Protein AF-A0A9E3MRI2-F1 (afdb_monomer_lite)

pLDDT: mean 82.11, std 16.27, range [45.34, 98.38]

Foldseek 3Di:
DDDDDDDDDDDDPDPDPPDPPPDDDDDDDDDDDDDDDDPPDDLVVQLVCCCPPVVDDSVRSD

Sequence (62 aa):
MGRVTSPAPVEIERTESAEEVFAVPEPDVPWVTIVHNDPVNLMSYVTYVFQSYFGYSKDKAT

Secondary structure (DSSP, 8-state):
---PPPPPPP------------PPP-PPPPPPP-----SSS-HHHHHHHHHHHH---GGG--

Structure (mmCIF, N/CA/C/O backbone):
data_AF-A0A9E3MRI2-F1
#
_entry.id   AF-A0A9E3MRI2-F1
#
loop_
_atom_site.group_PDB
_atom_site.id
_atom_site.type_symbol
_atom_site.label_atom_id
_atom_site.label_alt_id
_atom_site.label_comp_id
_atom_site.label_asym_id
_atom_site.label_entity_id
_atom_site.label_seq_id
_atom_site.pdbx_PDB_ins_code
_atom_site.Cartn_x
_atom_site.Cartn_y
_atom_site.Cartn_z
_atom_site.occupancy
_atom_site.B_iso_or_equiv
_atom_site.auth_seq_id
_atom_site.auth_comp_id
_atom_site.auth_asym_id
_atom_site.auth_atom_id
_a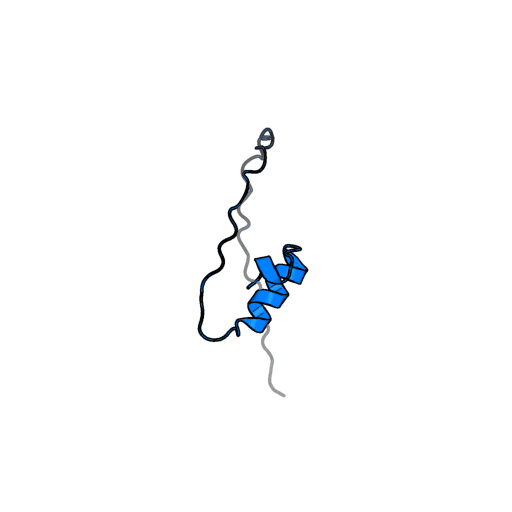tom_site.pdbx_PDB_model_num
ATOM 1 N N . MET A 1 1 ? 39.411 42.034 4.930 1.00 45.34 1 MET A N 1
ATOM 2 C CA . MET A 1 1 ? 38.557 41.869 6.127 1.00 45.34 1 MET A CA 1
ATOM 3 C C . MET A 1 1 ? 37.205 42.529 5.871 1.00 45.34 1 MET A C 1
ATOM 5 O O . MET A 1 1 ? 37.104 43.742 5.995 1.00 45.34 1 MET A O 1
ATOM 9 N N . GLY A 1 2 ? 36.200 41.763 5.435 1.00 49.50 2 GLY A N 1
ATOM 10 C CA . GLY A 1 2 ? 34.835 42.266 5.230 1.00 49.50 2 GLY A CA 1
ATOM 11 C C . GLY A 1 2 ? 34.055 42.249 6.544 1.00 49.50 2 GLY A C 1
ATOM 12 O O . GLY A 1 2 ? 34.059 41.242 7.247 1.00 49.50 2 GLY A O 1
ATOM 13 N N . ARG A 1 3 ? 33.437 43.374 6.905 1.00 57.56 3 ARG A N 1
ATOM 14 C CA . ARG A 1 3 ? 32.654 43.538 8.135 1.00 57.56 3 ARG A CA 1
ATOM 15 C C . ARG A 1 3 ? 31.291 42.864 7.947 1.00 57.56 3 ARG A C 1
ATOM 17 O O . ARG A 1 3 ? 30.496 43.330 7.141 1.00 57.56 3 ARG A O 1
ATOM 24 N N . VAL A 1 4 ? 31.031 41.776 8.670 1.00 58.53 4 VAL A N 1
ATOM 25 C CA . VAL A 1 4 ? 29.701 41.151 8.733 1.00 58.53 4 VAL A CA 1
ATOM 26 C C . VAL A 1 4 ? 28.841 41.973 9.693 1.00 58.53 4 VAL A C 1
ATOM 28 O O . VAL A 1 4 ? 29.187 42.125 10.863 1.00 58.53 4 VAL A O 1
ATOM 31 N N . THR A 1 5 ? 27.746 42.545 9.202 1.00 62.94 5 THR A N 1
ATOM 32 C CA . THR A 1 5 ? 26.722 43.197 10.029 1.00 62.94 5 THR A CA 1
ATOM 33 C C . THR A 1 5 ? 25.662 42.172 10.421 1.00 62.94 5 THR A C 1
ATOM 35 O O . THR A 1 5 ? 25.048 41.566 9.545 1.00 62.94 5 THR A O 1
ATOM 38 N N . SER A 1 6 ? 25.448 41.976 11.724 1.00 63.88 6 SER A N 1
ATOM 39 C CA . SER A 1 6 ? 24.347 41.157 12.251 1.00 63.88 6 SER A CA 1
ATOM 40 C C . SER A 1 6 ? 23.007 41.864 12.012 1.00 63.88 6 SER A C 1
ATOM 42 O O . SER A 1 6 ? 22.938 43.070 12.265 1.00 63.88 6 SER A O 1
ATOM 44 N N . PRO A 1 7 ? 21.939 41.172 11.571 1.00 66.88 7 PRO A N 1
ATOM 45 C CA . PRO A 1 7 ? 20.606 41.763 11.570 1.00 66.88 7 PRO A CA 1
ATOM 46 C C . PRO A 1 7 ? 20.123 41.983 13.015 1.00 66.88 7 PRO A C 1
ATOM 48 O O . PRO A 1 7 ? 20.508 41.246 13.927 1.00 66.88 7 PRO A O 1
ATOM 51 N N . ALA A 1 8 ? 19.323 43.032 13.219 1.00 63.69 8 ALA A N 1
ATOM 52 C CA . ALA A 1 8 ? 18.714 43.369 14.505 1.00 63.69 8 ALA A CA 1
ATOM 53 C C . ALA A 1 8 ? 17.571 42.389 14.854 1.00 63.69 8 ALA A C 1
ATOM 55 O O . ALA A 1 8 ? 16.952 41.847 13.933 1.00 63.69 8 ALA A O 1
ATOM 56 N N . PRO A 1 9 ? 17.266 42.155 16.146 1.00 64.50 9 PRO A N 1
ATOM 57 C CA . PRO A 1 9 ? 16.188 41.254 16.539 1.00 64.50 9 PRO A CA 1
ATOM 58 C C . PRO A 1 9 ? 14.840 41.854 16.129 1.00 64.50 9 PRO A C 1
ATOM 60 O O . PRO A 1 9 ? 14.546 42.999 16.464 1.00 64.50 9 PRO A O 1
ATOM 63 N N . VAL A 1 10 ? 14.027 41.087 15.406 1.00 70.31 10 VAL A N 1
ATOM 64 C CA . VAL A 1 10 ? 12.626 41.437 15.148 1.00 70.31 10 VAL A CA 1
ATOM 65 C C . VAL A 1 10 ? 11.821 41.051 16.388 1.00 70.31 10 VAL A C 1
ATOM 67 O O . VAL A 1 10 ? 11.847 39.892 16.802 1.00 70.31 10 VAL A O 1
ATOM 70 N N . GLU A 1 11 ? 11.139 42.018 16.998 1.00 68.12 11 GLU A N 1
ATOM 71 C CA . GLU A 1 11 ? 10.223 41.782 18.115 1.00 68.12 11 GLU A CA 1
ATOM 72 C C . GLU A 1 11 ? 8.932 41.157 17.567 1.00 68.12 11 GLU A C 1
ATOM 74 O O . GLU A 1 11 ? 8.212 41.771 16.780 1.00 68.12 11 GLU A O 1
ATOM 79 N N . ILE A 1 12 ? 8.689 39.890 17.908 1.00 69.44 12 ILE A N 1
ATOM 80 C CA . ILE A 1 12 ? 7.503 39.144 17.478 1.00 69.44 12 ILE A CA 1
ATOM 81 C C . ILE A 1 12 ? 6.401 39.420 18.500 1.00 69.44 12 ILE A C 1
ATOM 83 O O . ILE A 1 12 ? 6.509 38.982 19.647 1.00 69.44 12 ILE A O 1
ATOM 87 N N . GLU A 1 13 ? 5.346 40.125 18.091 1.00 62.50 13 GLU A N 1
ATOM 88 C CA . GLU A 1 13 ? 4.146 40.307 18.909 1.00 62.50 13 GLU A CA 1
ATOM 89 C C . GLU A 1 13 ? 3.483 38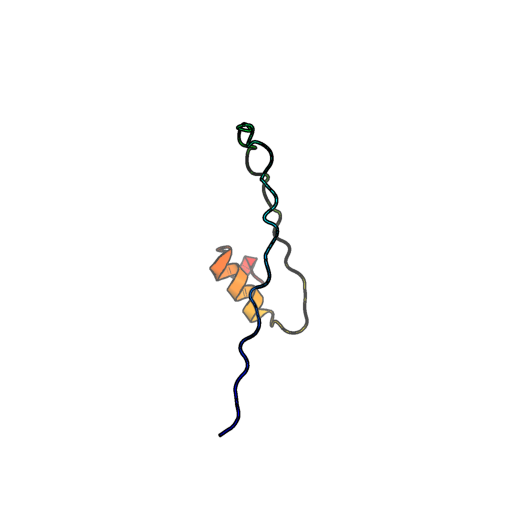.937 19.118 1.00 62.50 13 GLU A C 1
ATOM 91 O O . GLU A 1 13 ? 2.911 38.340 18.204 1.00 62.50 13 GLU A O 1
ATOM 96 N N . ARG A 1 14 ? 3.635 38.382 20.322 1.00 66.12 14 ARG A N 1
ATOM 97 C CA . ARG A 1 14 ? 3.003 37.122 20.706 1.00 66.12 14 ARG A CA 1
ATOM 98 C C . ARG A 1 14 ? 1.562 37.436 21.088 1.00 66.12 14 ARG A C 1
ATOM 100 O O . ARG A 1 14 ? 1.340 37.998 22.154 1.00 66.12 14 ARG A O 1
ATOM 107 N N . THR A 1 15 ? 0.604 37.059 20.243 1.00 61.34 15 THR A N 1
ATOM 108 C CA . THR A 1 15 ? -0.822 37.128 20.582 1.00 61.34 15 THR A CA 1
ATOM 109 C C . THR A 1 15 ? -1.050 36.413 21.914 1.00 61.34 15 THR A C 1
ATOM 111 O O . THR A 1 15 ? -0.767 35.218 22.035 1.00 61.34 15 THR A O 1
ATOM 114 N N . GLU A 1 16 ? -1.503 37.148 22.929 1.00 62.16 16 GLU A N 1
ATOM 115 C CA . GLU A 1 16 ? -1.919 36.567 24.202 1.00 62.16 16 GLU A CA 1
ATOM 116 C C . GLU A 1 16 ? -3.122 35.662 23.920 1.00 62.16 16 GLU A C 1
ATOM 118 O O . GLU A 1 16 ? -4.169 36.118 23.460 1.00 62.16 16 GLU A O 1
ATOM 123 N N . SER A 1 17 ? -2.928 34.353 24.096 1.00 60.53 17 SER A N 1
ATOM 124 C CA . SER A 1 17 ? -3.974 33.354 23.896 1.00 60.53 17 SER A CA 1
ATOM 125 C C . SER A 1 17 ? -5.114 33.662 24.857 1.00 60.53 17 SER A C 1
ATOM 127 O O . SER A 1 17 ? -4.945 33.533 26.069 1.00 60.53 17 SER A O 1
ATOM 129 N N . ALA A 1 18 ? -6.252 34.095 24.311 1.00 61.00 18 ALA A N 1
ATOM 130 C CA . ALA A 1 18 ? -7.482 34.256 25.065 1.00 61.00 18 ALA A CA 1
ATOM 131 C C . ALA A 1 18 ? -7.767 32.958 25.833 1.00 61.00 18 ALA A C 1
ATOM 133 O O . ALA A 1 18 ? -7.673 31.869 25.268 1.00 61.00 18 ALA A O 1
ATOM 134 N N . GLU A 1 19 ? -8.031 33.130 27.126 1.00 59.62 19 GLU A N 1
ATOM 135 C CA . GLU A 1 19 ? -8.391 32.146 28.146 1.00 59.62 19 GLU A CA 1
ATOM 136 C C . GLU A 1 19 ? -8.821 30.782 27.578 1.00 59.62 19 GLU A C 1
ATOM 138 O O . GLU A 1 19 ? -9.884 30.648 26.971 1.00 59.62 19 GLU A O 1
ATOM 143 N N . GLU A 1 20 ? -7.995 29.754 27.806 1.00 62.75 20 GLU A N 1
ATOM 144 C CA . GLU A 1 20 ? -8.351 28.354 27.564 1.00 62.75 20 GLU A CA 1
ATOM 145 C C . GLU A 1 20 ? -9.496 27.965 28.508 1.00 62.75 20 GLU A C 1
ATOM 147 O O . GLU A 1 20 ? -9.306 27.445 29.609 1.00 62.75 20 GLU A O 1
ATOM 152 N N . VAL A 1 21 ? -10.726 28.244 28.083 1.00 61.66 21 VAL A N 1
ATOM 153 C CA . VAL A 1 21 ? -11.916 27.616 28.644 1.00 61.66 21 VAL A CA 1
ATOM 154 C C . VAL A 1 21 ? -11.743 26.123 28.394 1.00 61.66 21 VAL A C 1
ATOM 156 O O . VAL A 1 21 ? -11.668 25.704 27.241 1.00 61.66 21 VAL A O 1
ATOM 159 N N . PHE A 1 22 ? -11.627 25.330 29.463 1.00 63.22 22 PHE A N 1
ATOM 160 C CA . PHE A 1 22 ? -11.506 23.873 29.398 1.00 63.22 22 PHE A CA 1
ATOM 161 C C . PHE A 1 22 ? -12.708 23.279 28.648 1.00 63.22 22 PHE A C 1
ATOM 163 O O . PHE A 1 22 ? -13.743 22.968 29.240 1.00 63.22 22 PHE A O 1
ATOM 170 N N . ALA A 1 23 ? -12.585 23.169 27.327 1.00 71.31 23 ALA A N 1
ATOM 171 C CA . ALA A 1 23 ? -13.578 22.560 26.467 1.00 71.31 23 ALA A CA 1
ATOM 172 C C . ALA A 1 23 ? -13.623 21.062 26.773 1.00 71.31 23 ALA A C 1
ATOM 174 O O . ALA A 1 23 ? -12.588 20.399 26.872 1.00 71.31 23 ALA A O 1
ATOM 175 N N . VAL A 1 24 ? -14.832 20.523 26.935 1.00 76.50 24 VAL A N 1
ATOM 176 C CA . VAL A 1 24 ? -15.031 19.072 26.964 1.00 76.50 24 VAL A CA 1
ATOM 177 C C . VAL A 1 24 ? -14.513 18.528 25.628 1.00 76.50 24 VAL A C 1
ATOM 179 O O . VAL A 1 24 ? -14.953 19.030 24.593 1.00 76.50 24 VAL A O 1
ATOM 182 N N . PRO A 1 25 ? -13.577 17.564 25.616 1.00 73.69 25 PRO A N 1
ATOM 183 C CA . PRO A 1 25 ? -13.009 17.085 24.367 1.00 73.69 25 PRO A CA 1
ATOM 184 C C . PRO A 1 25 ? -14.090 16.444 23.483 1.00 73.69 25 PRO A C 1
ATOM 186 O O . PRO A 1 25 ? -14.732 15.464 23.866 1.00 73.69 25 PRO A O 1
ATOM 189 N N . GLU A 1 26 ? -14.252 17.042 22.301 1.00 81.88 26 GLU A N 1
ATOM 190 C CA . GLU A 1 26 ? -14.827 16.478 21.073 1.00 81.88 26 GLU A CA 1
ATOM 191 C C . GLU A 1 26 ? -14.494 14.984 20.890 1.00 81.88 26 GLU A C 1
ATOM 193 O O . GLU A 1 26 ? -13.291 14.714 20.932 1.00 81.88 26 GLU A O 1
ATOM 198 N N . PRO A 1 27 ? -15.389 13.994 20.653 1.00 84.19 27 PRO A N 1
ATOM 199 C CA . PRO A 1 27 ? -14.885 12.735 20.111 1.00 84.19 27 PRO A CA 1
ATOM 200 C C . PRO A 1 27 ? -14.282 12.995 18.725 1.00 84.19 27 PRO A C 1
ATOM 202 O O . PRO A 1 27 ? -14.875 13.705 17.911 1.00 84.19 27 PRO A O 1
ATOM 205 N N . ASP A 1 28 ? -13.117 12.407 18.451 1.00 86.75 28 ASP A N 1
ATOM 206 C CA . ASP A 1 28 ? -12.449 12.573 17.162 1.00 86.75 28 ASP A CA 1
ATOM 207 C C . ASP A 1 28 ? -13.370 12.145 16.011 1.00 86.75 28 ASP A C 1
ATOM 209 O O . ASP A 1 28 ? -13.900 11.027 15.979 1.00 86.75 28 ASP A O 1
ATOM 213 N N . VAL A 1 29 ? -13.548 13.036 15.035 1.00 89.69 29 VAL A N 1
ATOM 214 C CA . VAL A 1 29 ? -14.310 12.731 13.823 1.00 89.69 29 VAL A CA 1
ATOM 215 C C . VAL A 1 29 ? -13.440 11.858 12.909 1.00 89.69 29 VAL A C 1
ATOM 217 O O . VAL A 1 29 ? -12.300 12.230 12.617 1.00 89.69 29 VAL A O 1
ATOM 220 N N . PRO A 1 30 ? -13.938 10.703 12.428 1.00 91.12 30 PRO A N 1
ATOM 221 C CA . PRO A 1 30 ? -13.155 9.834 11.560 1.00 91.12 30 PRO A CA 1
ATOM 222 C C . PRO A 1 30 ? -12.853 10.516 10.221 1.00 91.12 30 PRO A C 1
ATOM 224 O O . PRO A 1 30 ? -13.736 11.072 9.567 1.00 91.12 30 PRO A O 1
ATOM 227 N N . TRP A 1 31 ? -11.596 10.422 9.789 1.00 92.69 31 TRP A N 1
ATOM 228 C CA . TRP A 1 31 ? -11.127 10.972 8.519 1.00 92.69 31 TRP A CA 1
ATOM 229 C C . TRP A 1 31 ? -11.326 9.975 7.380 1.00 92.69 31 TRP A C 1
ATOM 231 O O . TRP A 1 31 ? -11.142 8.769 7.545 1.00 92.69 31 TRP A O 1
ATOM 241 N N . VAL A 1 32 ? -11.640 10.491 6.192 1.00 93.69 32 VAL A N 1
ATOM 242 C CA . VAL A 1 32 ? -11.688 9.694 4.963 1.00 93.69 32 VAL A CA 1
ATOM 243 C C . VAL A 1 32 ? -10.352 9.818 4.236 1.00 93.69 32 VAL A C 1
ATOM 245 O O . VAL A 1 32 ? -9.953 10.913 3.845 1.00 93.69 32 VAL A O 1
ATOM 248 N N . THR A 1 33 ? -9.659 8.698 4.025 1.00 93.44 33 THR A N 1
ATOM 249 C CA . THR A 1 33 ? -8.435 8.658 3.213 1.00 93.44 33 THR A CA 1
ATOM 250 C C . THR A 1 33 ? -8.787 8.562 1.729 1.00 93.44 33 THR A C 1
ATOM 252 O O . THR A 1 33 ? -9.458 7.621 1.312 1.00 93.44 33 THR A O 1
ATOM 255 N N . ILE A 1 34 ? -8.310 9.514 0.925 1.00 94.62 34 ILE A N 1
ATOM 256 C CA . ILE A 1 34 ? -8.513 9.551 -0.530 1.00 94.62 34 ILE A CA 1
ATOM 257 C C . ILE A 1 34 ? -7.160 9.371 -1.217 1.00 94.62 34 ILE A C 1
ATOM 259 O O . ILE A 1 34 ? -6.196 10.056 -0.881 1.00 94.62 34 ILE A O 1
ATOM 263 N N . VAL A 1 35 ? -7.093 8.460 -2.188 1.00 92.94 35 VAL A N 1
ATOM 264 C CA . VAL A 1 35 ? -5.910 8.258 -3.035 1.00 92.94 35 VAL A CA 1
ATOM 265 C C . VAL A 1 35 ? -6.215 8.796 -4.427 1.00 92.94 35 VAL A C 1
ATOM 267 O O . VAL A 1 35 ? -7.159 8.350 -5.078 1.00 92.94 35 VAL A O 1
ATOM 270 N N . HIS A 1 36 ? -5.432 9.774 -4.872 1.00 94.00 36 HIS A N 1
ATOM 271 C CA . HIS A 1 36 ? -5.566 10.374 -6.196 1.00 94.00 36 HIS A CA 1
ATOM 272 C C . HIS A 1 36 ? -4.702 9.627 -7.221 1.00 94.00 36 HIS A C 1
ATOM 274 O O . HIS A 1 36 ? -3.602 9.191 -6.899 1.00 94.00 36 HIS A O 1
ATOM 280 N N . ASN A 1 37 ? -5.199 9.495 -8.453 1.00 92.19 37 ASN A N 1
ATOM 281 C CA . ASN A 1 37 ? -4.451 8.902 -9.563 1.00 92.19 37 ASN A CA 1
ATOM 282 C C . ASN A 1 37 ? -3.473 9.922 -10.170 1.00 92.19 37 ASN A C 1
ATOM 284 O O . ASN A 1 37 ? -3.873 11.053 -10.455 1.00 92.19 37 ASN A O 1
ATOM 288 N N . ASP A 1 38 ? -2.228 9.516 -10.417 1.00 95.31 38 ASP A N 1
ATOM 289 C CA . ASP A 1 38 ? -1.163 10.362 -10.962 1.00 95.31 38 ASP A CA 1
ATOM 290 C C . ASP A 1 38 ? -0.267 9.580 -11.953 1.00 95.31 38 ASP A C 1
ATOM 292 O O . ASP A 1 38 ? -0.254 8.350 -11.920 1.00 95.31 38 ASP A O 1
ATOM 296 N N . PRO A 1 39 ? 0.465 10.252 -12.866 1.00 95.81 39 PRO A N 1
ATOM 297 C CA . PRO A 1 39 ? 1.293 9.576 -13.870 1.00 95.81 39 PRO A CA 1
ATOM 298 C C . PRO A 1 39 ? 2.716 9.228 -13.395 1.00 95.81 39 PRO A C 1
ATOM 300 O O . PRO A 1 39 ? 3.486 8.662 -14.169 1.00 95.81 39 PRO A O 1
ATOM 303 N N . VAL A 1 40 ? 3.108 9.616 -12.179 1.00 96.44 40 VAL A N 1
ATOM 304 C CA . VAL A 1 40 ? 4.473 9.453 -11.653 1.00 96.44 40 VAL A CA 1
ATOM 305 C C . VAL A 1 40 ? 4.616 8.108 -10.949 1.00 96.44 40 VAL A C 1
ATOM 307 O O . VAL A 1 40 ? 5.625 7.420 -11.115 1.00 96.44 40 VAL A O 1
ATOM 310 N N . ASN A 1 41 ? 3.605 7.718 -10.177 1.00 95.88 41 ASN A N 1
ATOM 311 C CA . ASN A 1 41 ? 3.611 6.469 -9.436 1.00 95.88 41 ASN A CA 1
ATOM 312 C C . ASN A 1 41 ? 3.181 5.293 -10.314 1.00 95.88 41 ASN A C 1
ATOM 314 O O . ASN A 1 41 ? 2.126 5.289 -10.943 1.00 95.88 41 ASN A O 1
ATOM 318 N N . LEU A 1 42 ? 3.994 4.238 -10.316 1.00 96.31 42 LEU A N 1
ATOM 319 C CA . LEU A 1 42 ? 3.639 2.987 -10.978 1.00 96.31 42 LEU A CA 1
ATOM 320 C C . LEU A 1 42 ? 2.585 2.231 -10.161 1.00 96.31 42 LEU A C 1
ATOM 322 O O . LEU A 1 42 ? 2.650 2.207 -8.931 1.00 96.31 4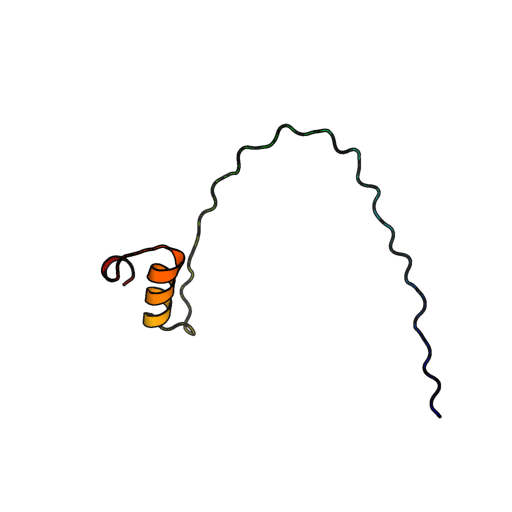2 LEU A O 1
ATOM 326 N N . MET A 1 43 ? 1.688 1.502 -10.834 1.00 95.69 43 MET A N 1
ATOM 327 C CA . MET A 1 43 ? 0.679 0.669 -10.158 1.00 95.69 43 MET A CA 1
ATOM 328 C C . MET A 1 43 ? 1.304 -0.353 -9.200 1.00 95.69 43 MET A C 1
ATOM 330 O O . MET A 1 43 ? 0.761 -0.607 -8.133 1.00 95.69 43 MET A O 1
ATOM 334 N N . SER A 1 44 ? 2.493 -0.878 -9.516 1.00 96.31 44 SER A N 1
ATOM 335 C CA . SER A 1 44 ? 3.232 -1.777 -8.618 1.00 96.31 44 SER A CA 1
ATOM 336 C C . SER A 1 44 ? 3.608 -1.120 -7.288 1.00 96.31 44 SER A C 1
ATOM 338 O O . SER A 1 44 ? 3.574 -1.776 -6.246 1.00 96.31 44 SER A O 1
ATOM 340 N N . TYR A 1 45 ? 3.939 0.172 -7.309 1.00 96.62 45 TYR A N 1
ATOM 341 C CA . TYR A 1 45 ? 4.230 0.939 -6.106 1.00 96.62 45 TYR A CA 1
ATOM 342 C C . TYR A 1 45 ? 2.954 1.217 -5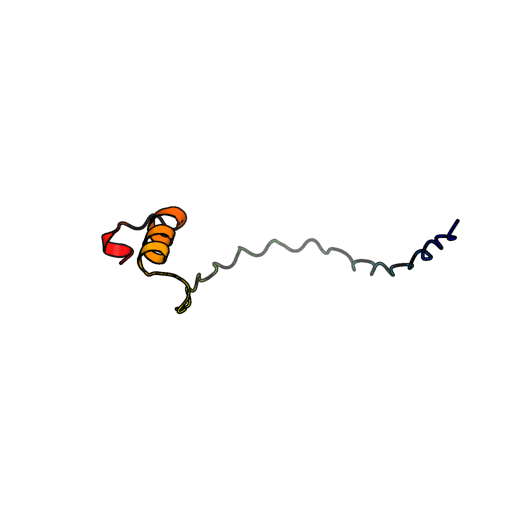.306 1.00 96.62 45 TYR A C 1
ATOM 344 O O . TYR A 1 45 ? 2.937 1.008 -4.096 1.00 96.62 45 TYR A O 1
ATOM 352 N N . VAL A 1 46 ? 1.859 1.579 -5.978 1.00 96.62 46 VAL A N 1
ATOM 353 C CA . VAL A 1 46 ? 0.544 1.768 -5.339 1.00 96.62 46 VAL A CA 1
ATOM 354 C C . VAL A 1 46 ? 0.081 0.481 -4.640 1.00 96.62 46 VAL A C 1
ATOM 356 O O . VAL A 1 46 ? -0.287 0.503 -3.465 1.00 96.62 46 VAL A O 1
ATOM 359 N N . THR A 1 47 ? 0.197 -0.666 -5.311 1.00 97.44 47 THR A N 1
ATOM 360 C CA . THR A 1 47 ? -0.110 -1.985 -4.739 1.00 97.44 47 THR A CA 1
ATOM 361 C C . THR A 1 47 ? 0.785 -2.324 -3.540 1.00 97.44 47 THR A C 1
ATOM 363 O O . THR A 1 47 ? 0.317 -2.934 -2.577 1.00 97.44 47 THR A O 1
ATOM 366 N N . TYR A 1 48 ? 2.065 -1.932 -3.547 1.00 97.38 48 TYR A N 1
ATOM 367 C CA . TYR A 1 48 ? 2.942 -2.074 -2.378 1.00 97.38 48 TYR A CA 1
ATOM 368 C C . TYR A 1 48 ? 2.461 -1.209 -1.204 1.00 97.38 48 TYR A C 1
ATOM 370 O O . TYR A 1 48 ? 2.327 -1.717 -0.094 1.00 97.38 48 TYR A O 1
ATOM 378 N N . VAL A 1 49 ? 2.113 0.059 -1.446 1.00 97.62 49 VAL A N 1
ATOM 379 C CA . VAL A 1 49 ? 1.612 0.973 -0.406 1.00 97.62 49 VAL A CA 1
ATOM 380 C C . VAL A 1 49 ? 0.343 0.427 0.258 1.00 97.62 49 VAL A C 1
ATOM 382 O O . VAL A 1 49 ? 0.259 0.410 1.489 1.00 97.62 49 VAL A O 1
ATOM 385 N N . PHE A 1 50 ? -0.616 -0.090 -0.518 1.00 97.88 50 PHE A N 1
ATOM 386 C CA . PHE A 1 50 ? -1.832 -0.690 0.044 1.00 97.88 50 PHE A CA 1
ATOM 387 C C . PHE A 1 50 ? -1.569 -1.950 0.875 1.00 97.88 50 PHE A C 1
ATOM 389 O O . PHE A 1 50 ? -2.224 -2.158 1.897 1.00 97.88 50 PHE A O 1
ATOM 396 N N . GLN A 1 51 ? -0.584 -2.766 0.499 1.00 98.31 51 GLN A N 1
ATOM 397 C CA . GLN A 1 51 ? -0.183 -3.916 1.312 1.00 98.31 51 GLN A CA 1
ATOM 398 C C . GLN A 1 51 ? 0.532 -3.479 2.601 1.00 98.31 51 GLN A C 1
ATOM 400 O O . GLN A 1 51 ? 0.202 -3.972 3.676 1.00 98.31 51 GLN A O 1
ATOM 405 N N . SER A 1 52 ? 1.475 -2.534 2.524 1.00 98.19 52 SER A N 1
ATOM 406 C CA . SER A 1 52 ? 2.329 -2.147 3.656 1.00 98.19 52 SER A CA 1
ATOM 407 C C . SER A 1 52 ? 1.630 -1.296 4.714 1.00 98.19 52 SER A C 1
ATOM 409 O O . SER A 1 52 ? 1.879 -1.493 5.899 1.00 98.19 52 SER A O 1
ATOM 411 N N . TYR A 1 53 ? 0.778 -0.353 4.305 1.00 97.25 53 TYR A N 1
ATOM 412 C CA . TYR A 1 53 ? 0.179 0.622 5.227 1.00 97.25 53 TYR A CA 1
ATOM 413 C C . TYR A 1 53 ? -1.279 0.324 5.565 1.00 97.25 53 TYR A C 1
ATOM 415 O O . TYR A 1 53 ? -1.741 0.687 6.642 1.00 97.25 53 TYR A O 1
ATOM 423 N N . PHE A 1 54 ? -1.995 -0.363 4.670 1.00 96.44 54 PHE A N 1
ATOM 424 C CA . PHE A 1 54 ? -3.412 -0.690 4.854 1.00 96.44 54 PHE A CA 1
ATOM 425 C C . PHE A 1 54 ? -3.655 -2.192 5.062 1.00 96.44 54 PHE A C 1
ATOM 427 O O . PHE A 1 54 ? -4.792 -2.600 5.298 1.00 96.44 54 PHE A O 1
ATOM 434 N N . GLY A 1 55 ? -2.606 -3.024 4.994 1.00 97.56 55 GLY A N 1
ATOM 435 C CA . GLY A 1 55 ? -2.685 -4.462 5.262 1.00 97.56 55 GLY A CA 1
ATOM 436 C C . GLY A 1 55 ? -3.524 -5.239 4.248 1.00 97.56 55 GLY A C 1
ATOM 437 O O . GLY A 1 55 ? -4.0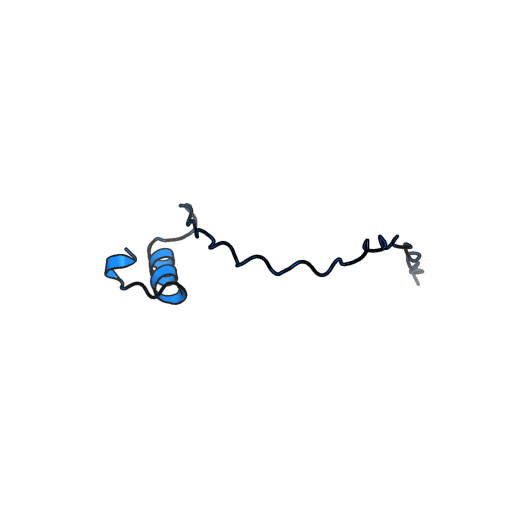50 -6.305 4.566 1.00 97.56 55 GLY A O 1
ATOM 438 N N . TYR A 1 56 ? -3.718 -4.703 3.043 1.00 98.25 56 TYR A N 1
ATOM 439 C CA . TYR A 1 56 ? -4.514 -5.381 2.024 1.00 98.25 56 TYR A CA 1
ATOM 440 C C . TYR A 1 56 ? -3.793 -6.623 1.502 1.00 98.25 56 TYR A C 1
ATOM 442 O O . TYR A 1 56 ? -2.569 -6.654 1.417 1.00 98.25 56 TYR A O 1
ATOM 450 N N . SER A 1 57 ? -4.556 -7.652 1.124 1.00 98.38 57 SER A N 1
ATOM 451 C CA . SER A 1 57 ? -4.014 -8.742 0.313 1.00 98.38 57 SER A CA 1
ATOM 452 C C . SER A 1 57 ? -3.663 -8.219 -1.079 1.00 98.38 57 SER A C 1
ATOM 454 O O . SER A 1 57 ? -4.240 -7.232 -1.541 1.00 98.38 57 SER A O 1
ATOM 456 N N . LYS A 1 58 ? -2.755 -8.905 -1.779 1.00 96.44 58 LYS A N 1
ATOM 457 C CA . LYS A 1 58 ? -2.377 -8.536 -3.149 1.00 96.44 58 LYS A CA 1
ATOM 458 C C . LYS A 1 58 ? -3.597 -8.405 -4.068 1.00 96.44 58 LYS A C 1
ATOM 460 O O . LYS A 1 58 ? -3.722 -7.400 -4.755 1.00 96.44 58 LYS A O 1
ATOM 465 N N . ASP A 1 59 ? -4.523 -9.360 -4.004 1.00 97.81 59 ASP A N 1
ATOM 466 C CA . ASP A 1 59 ? -5.731 -9.370 -4.841 1.00 97.81 59 ASP A CA 1
ATOM 467 C C . ASP A 1 59 ? -6.656 -8.175 -4.573 1.00 97.81 59 ASP A C 1
ATOM 469 O O . ASP A 1 59 ? -7.326 -7.707 -5.482 1.00 97.81 59 ASP A O 1
ATOM 473 N N . LYS A 1 60 ? -6.684 -7.655 -3.338 1.00 97.69 60 LYS A N 1
ATOM 474 C CA . LYS A 1 60 ? -7.449 -6.446 -2.988 1.00 97.69 60 LYS A CA 1
ATOM 475 C C . LYS A 1 60 ? -6.701 -5.154 -3.344 1.00 97.69 60 LYS A C 1
ATOM 477 O O . LYS A 1 60 ? -7.315 -4.100 -3.463 1.00 97.69 60 LYS A O 1
ATOM 482 N N . ALA A 1 61 ? -5.378 -5.222 -3.444 1.00 97.06 61 ALA A N 1
ATOM 483 C CA . ALA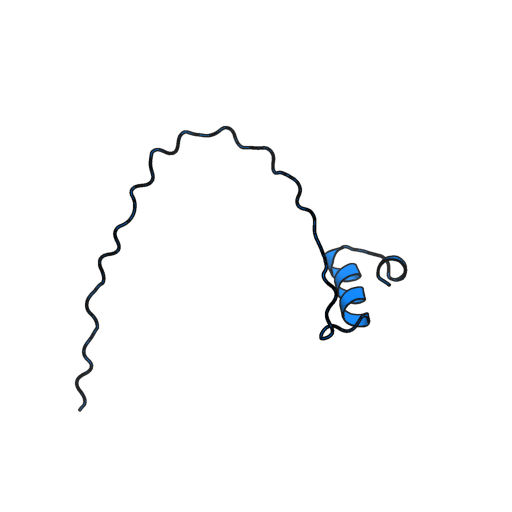 A 1 61 ? -4.494 -4.086 -3.683 1.00 97.06 61 ALA A CA 1
ATOM 484 C C . ALA A 1 61 ? -4.178 -3.844 -5.174 1.00 97.06 61 ALA A C 1
ATOM 486 O O . ALA A 1 61 ? -3.347 -2.980 -5.472 1.00 97.06 61 ALA A O 1
ATOM 487 N N . THR A 1 62 ? -4.790 -4.604 -6.090 1.00 91.69 62 THR A N 1
ATOM 488 C CA . THR A 1 62 ? -4.611 -4.500 -7.550 1.00 91.69 62 THR A CA 1
ATOM 489 C C . THR A 1 62 ? -5.936 -4.150 -8.209 1.00 91.69 62 THR A C 1
ATOM 491 O O . THR A 1 62 ? -5.911 -3.339 -9.158 1.00 91.69 62 THR A O 1
#

Radius of gyration: 25.16 Å; chains: 1; bounding box: 54×53×43 Å